Protein AF-A0A928YM14-F1 (afdb_monomer_lite)

Secondary structure (DSSP, 8-state):
---HHHHHHHHHHHHHHHHHHTTS-EEGGG--TTS---SSEEEEEEEEEEE-SSS-SSEEEEEEEE---STT----HHHHHHHHH--TTTS---GGG-HHHHHHHHHHHHHTT---GGGG--SPPPHHHHHHHHHHHHHHHHHHHHSEEEEEE----SSTT-GGGG-

Foldseek 3Di:
DDDPLVVVLVVVVVVVVQCVVVVHWDFLLPDDPVDDFFQWWKKFWWAQPAFDDRNDTDTDGPDIDTDLLAAPDNHGPRNVSDQQLADPVLLFHDCLVPVLLLVLLVVVCVVVVHDLPCSPPNDDDDPVSVVVCSVSRNVSSVRRRGIIMGIDHQRPHNYNPGPNVVD

pLDDT: mean 89.59, std 10.4, range [49.25, 98.06]

Radius of gyration: 17.09 Å; chains: 1; bounding box: 41×36×45 Å

Sequence (167 aa):
MSNRLNDIIRFYELLDILKSKVGGVRYLKDCDGRMQWAQRGVYFFMEESEKRSDSGNGLRVVRVGTHAVSAGSQTTLWKRLSQHKGVASTGGGNHRGSVFRKLVGTAILSSTNSECETWHIKKTASREIRQAEQPLEKKVSGVMGAMPFLWVAIDDPASRDSLRGFI

Structure (mmCIF, N/CA/C/O backbone):
data_AF-A0A928YM14-F1
#
_entry.id   AF-A0A928YM14-F1
#
loop_
_atom_site.group_PDB
_atom_site.id
_atom_site.type_symbol
_atom_site.label_atom_id
_atom_site.label_alt_id
_atom_site.label_comp_id
_atom_site.label_asym_id
_atom_site.label_entity_id
_atom_site.label_seq_id
_atom_site.pdbx_PDB_ins_code
_atom_site.Cartn_x
_atom_site.Cartn_y
_atom_site.Cartn_z
_atom_site.occupancy
_atom_site.B_iso_or_equiv
_atom_site.auth_seq_id
_atom_site.auth_comp_id
_atom_site.auth_asym_id
_atom_site.auth_atom_id
_atom_site.pdbx_PDB_model_num
ATOM 1 N N . MET A 1 1 ? -27.085 12.875 12.624 1.00 49.25 1 MET A N 1
ATOM 2 C CA . MET A 1 1 ? -26.150 13.121 11.504 1.00 49.25 1 MET A CA 1
ATOM 3 C C . MET A 1 1 ? -24.759 12.777 11.995 1.00 49.25 1 MET A C 1
ATOM 5 O O . MET A 1 1 ? -24.374 13.299 13.033 1.00 49.25 1 MET A O 1
ATOM 9 N N . SER A 1 2 ? -24.061 11.854 11.333 1.00 62.12 2 SER A N 1
ATOM 10 C CA . SER A 1 2 ? -22.693 11.517 11.731 1.00 62.12 2 SER A CA 1
ATOM 11 C C . SER A 1 2 ? -21.765 12.693 11.437 1.00 62.12 2 SER A C 1
ATOM 13 O O . SER A 1 2 ? -21.804 13.244 10.335 1.00 62.12 2 SER A O 1
ATOM 15 N N . ASN A 1 3 ? -20.963 13.113 12.414 1.00 88.88 3 ASN A N 1
ATOM 16 C CA . ASN A 1 3 ? -19.931 14.117 12.188 1.00 88.88 3 ASN A CA 1
ATOM 17 C C . ASN A 1 3 ? -18.711 13.405 11.588 1.00 88.88 3 ASN A C 1
ATOM 19 O O . ASN A 1 3 ? -18.023 12.673 12.295 1.00 88.88 3 ASN A O 1
ATOM 23 N N . ARG A 1 4 ? -18.438 13.643 10.297 1.00 92.75 4 ARG A N 1
ATOM 24 C CA . ARG A 1 4 ? -17.309 13.059 9.545 1.00 92.75 4 ARG A CA 1
ATOM 25 C C . ARG A 1 4 ? -15.988 13.098 10.321 1.00 92.75 4 ARG A C 1
ATOM 27 O O . ARG A 1 4 ? -15.215 12.149 10.249 1.00 92.75 4 ARG A O 1
ATOM 34 N N . LEU A 1 5 ? -15.713 14.187 11.043 1.00 93.75 5 LEU A N 1
ATOM 35 C CA . LEU A 1 5 ? -14.484 14.319 11.827 1.00 93.75 5 LEU A CA 1
ATOM 36 C C . LEU A 1 5 ? -14.430 13.292 12.966 1.00 93.75 5 LEU A C 1
ATOM 38 O O . LEU A 1 5 ? -13.405 12.639 13.143 1.00 93.75 5 LEU A O 1
ATOM 42 N N . ASN A 1 6 ? -15.540 13.103 13.682 1.00 94.88 6 ASN A N 1
ATOM 43 C CA . ASN A 1 6 ? -15.634 12.128 14.769 1.00 94.88 6 ASN A CA 1
ATOM 44 C C . ASN A 1 6 ? -15.454 10.694 14.251 1.00 94.88 6 ASN A C 1
ATOM 46 O O . ASN A 1 6 ? -14.773 9.899 14.895 1.00 94.88 6 ASN A O 1
ATOM 50 N N . ASP A 1 7 ? -15.991 10.375 13.069 1.00 94.69 7 ASP A N 1
ATOM 51 C CA . ASP A 1 7 ? -15.795 9.059 12.447 1.00 94.69 7 ASP A CA 1
ATOM 52 C C . ASP A 1 7 ? -14.329 8.810 12.075 1.00 94.69 7 ASP A C 1
ATOM 54 O O . ASP A 1 7 ? -13.814 7.712 12.280 1.00 94.69 7 ASP A O 1
ATOM 58 N N . ILE A 1 8 ? -13.626 9.832 11.572 1.00 95.31 8 ILE A N 1
ATOM 59 C CA . ILE A 1 8 ? -12.197 9.728 11.253 1.00 95.31 8 ILE A CA 1
ATOM 60 C C . ILE A 1 8 ? -11.368 9.572 12.531 1.00 95.31 8 ILE A C 1
ATOM 62 O O . ILE A 1 8 ? -10.464 8.738 12.562 1.00 95.31 8 ILE A O 1
ATOM 66 N N . ILE A 1 9 ? -11.663 10.336 13.587 1.00 96.06 9 ILE A N 1
ATOM 67 C CA . ILE A 1 9 ? -10.990 10.191 14.888 1.00 96.06 9 ILE A CA 1
ATOM 68 C C . ILE A 1 9 ? -11.159 8.756 15.395 1.00 96.06 9 ILE A C 1
ATOM 70 O O . ILE A 1 9 ? -10.162 8.071 15.627 1.00 96.06 9 ILE A O 1
ATOM 74 N N . ARG A 1 10 ? -12.401 8.259 15.428 1.00 96.56 10 ARG A N 1
ATOM 75 C CA . ARG A 1 10 ? -12.716 6.885 15.832 1.00 96.56 10 ARG A CA 1
ATOM 76 C C . ARG A 1 10 ? -12.018 5.840 14.962 1.00 96.56 10 ARG A C 1
ATOM 78 O O . ARG A 1 10 ? -11.550 4.826 15.471 1.00 96.56 10 ARG A O 1
ATOM 85 N N . PHE A 1 11 ? -11.931 6.061 13.652 1.00 96.06 11 PHE A N 1
ATOM 86 C CA . PHE A 1 11 ? -11.204 5.174 12.744 1.00 96.06 11 PHE A CA 1
ATOM 87 C C . PHE A 1 11 ? -9.729 5.033 13.144 1.00 96.06 11 PHE A C 1
ATOM 89 O O . PHE A 1 11 ? -9.219 3.916 13.202 1.00 96.06 11 PHE A O 1
ATOM 96 N N . TYR A 1 12 ? -9.048 6.133 13.470 1.00 97.38 12 TYR A N 1
ATOM 97 C CA . TYR A 1 12 ? -7.650 6.069 13.899 1.00 97.38 12 TYR A CA 1
ATOM 98 C C . TYR A 1 12 ? -7.476 5.486 15.305 1.00 97.38 12 TYR A C 1
ATOM 100 O O . TYR A 1 12 ? -6.530 4.732 15.512 1.00 97.38 12 TYR A O 1
ATOM 108 N N . GLU A 1 13 ? -8.405 5.728 16.233 1.00 96.75 13 GLU A N 1
ATOM 109 C CA . GLU A 1 13 ? -8.415 5.040 17.536 1.00 96.75 13 GLU A CA 1
ATOM 110 C C . GLU A 1 13 ? -8.501 3.514 17.361 1.00 96.75 13 GLU A C 1
ATOM 112 O O . GLU A 1 13 ? -7.771 2.754 18.001 1.00 96.75 13 GLU A O 1
ATOM 117 N N . LEU A 1 14 ? -9.343 3.044 16.433 1.00 97.38 14 LEU A N 1
ATOM 118 C CA . LEU A 1 14 ? -9.433 1.623 16.088 1.00 97.38 14 LEU A CA 1
ATOM 119 C C . LEU A 1 14 ? -8.135 1.093 15.464 1.00 97.38 14 LEU A C 1
ATOM 121 O O . LEU A 1 14 ? -7.755 -0.048 15.739 1.00 97.38 14 LEU A O 1
ATOM 125 N N . LEU A 1 15 ? -7.434 1.896 14.657 1.00 97.50 15 LEU A N 1
ATOM 126 C CA . LEU A 1 15 ? -6.123 1.522 14.123 1.00 97.50 15 LEU A CA 1
ATOM 127 C C . LEU A 1 15 ? -5.048 1.434 15.211 1.00 97.50 15 LEU A C 1
ATOM 129 O O . LEU A 1 15 ? -4.210 0.538 15.134 1.00 97.50 15 LEU A O 1
ATOM 133 N N . ASP A 1 16 ? -5.080 2.284 16.234 1.00 97.00 16 ASP A N 1
ATOM 134 C CA . ASP A 1 16 ? -4.140 2.213 17.361 1.00 97.00 16 ASP A CA 1
ATOM 135 C C . ASP A 1 16 ? -4.382 0.966 18.226 1.00 97.00 16 ASP A C 1
ATOM 137 O O . ASP A 1 16 ? -3.436 0.266 18.616 1.00 97.00 16 ASP A O 1
ATOM 141 N N . ILE A 1 17 ? -5.652 0.607 18.443 1.00 97.50 17 ILE A N 1
ATOM 142 C CA . ILE A 1 17 ? -6.028 -0.667 19.073 1.00 97.50 17 ILE A CA 1
ATOM 143 C C . ILE A 1 17 ? -5.525 -1.841 18.225 1.00 97.50 17 ILE A C 1
ATOM 145 O O . ILE A 1 17 ? -4.909 -2.769 18.755 1.00 97.50 17 ILE A O 1
ATOM 149 N N . LEU A 1 18 ? -5.759 -1.810 16.909 1.00 96.81 18 LEU A N 1
ATOM 150 C CA . LEU A 1 18 ? -5.299 -2.850 15.989 1.00 96.81 18 LEU A CA 1
ATOM 151 C C . LEU A 1 18 ? -3.774 -2.984 16.022 1.00 96.81 18 LEU A C 1
ATOM 153 O O . LEU A 1 18 ? -3.274 -4.091 16.198 1.00 96.81 18 LEU A O 1
ATOM 157 N N . LYS A 1 19 ? -3.045 -1.869 15.915 1.00 97.00 19 LYS A N 1
ATOM 158 C CA . LYS A 1 19 ? -1.581 -1.804 15.995 1.00 97.00 19 LYS A CA 1
ATOM 159 C C . LYS A 1 19 ? -1.069 -2.478 17.259 1.00 97.00 19 LYS A C 1
ATOM 161 O O . LYS A 1 19 ? -0.131 -3.265 17.185 1.00 97.00 19 LYS A O 1
ATOM 166 N N . SER A 1 20 ? -1.700 -2.210 18.398 1.00 96.69 20 SER A N 1
ATOM 167 C CA . SER A 1 20 ? -1.329 -2.822 19.677 1.00 96.69 20 SER A CA 1
ATOM 168 C C . SER A 1 20 ? -1.562 -4.336 19.664 1.00 96.69 20 SER A C 1
ATOM 170 O O . SER A 1 20 ? -0.687 -5.099 20.065 1.00 96.69 20 SER A O 1
ATOM 172 N N . LYS A 1 21 ? -2.698 -4.789 19.116 1.00 94.31 21 LYS A N 1
ATOM 173 C CA . LYS A 1 21 ? -3.047 -6.216 19.010 1.00 94.31 21 LYS A CA 1
ATOM 174 C C . LYS A 1 21 ? -2.137 -7.011 18.071 1.00 94.31 21 LYS A C 1
ATOM 176 O O . LYS A 1 21 ? -1.883 -8.179 18.340 1.00 94.31 21 LYS A O 1
ATOM 181 N N . VAL A 1 22 ? -1.659 -6.409 16.981 1.00 91.25 22 VAL A N 1
ATOM 182 C CA . VAL A 1 22 ? -0.806 -7.094 15.984 1.00 91.25 22 VAL A CA 1
ATOM 183 C C . VAL A 1 22 ? 0.700 -6.896 16.223 1.00 91.25 22 VAL A C 1
ATOM 185 O O . VAL A 1 22 ? 1.526 -7.360 15.432 1.00 91.25 22 VAL A O 1
ATOM 188 N N . GLY A 1 23 ? 1.075 -6.237 17.327 1.00 93.81 23 GLY A N 1
ATOM 189 C CA . GLY A 1 23 ? 2.473 -6.029 17.711 1.00 93.81 23 GLY A CA 1
ATOM 190 C C . GLY A 1 23 ? 3.194 -4.988 16.850 1.00 93.81 23 GLY A C 1
ATOM 191 O O . GLY A 1 23 ? 4.348 -5.185 16.471 1.00 93.81 23 GLY A O 1
ATOM 192 N N . GLY A 1 24 ? 2.505 -3.901 16.506 1.00 95.50 24 GLY A N 1
ATOM 193 C CA . GLY A 1 24 ? 3.039 -2.779 15.741 1.00 95.50 24 GLY A CA 1
ATOM 194 C C . GLY A 1 24 ? 2.723 -2.821 14.247 1.00 95.50 24 GLY A C 1
ATOM 195 O O . GLY A 1 24 ? 2.007 -3.682 13.745 1.00 95.50 24 GLY A O 1
ATOM 196 N N . VAL A 1 25 ? 3.264 -1.845 13.521 1.00 96.81 25 VAL A N 1
ATOM 197 C CA . VAL A 1 25 ? 3.174 -1.802 12.056 1.00 96.81 25 VAL A CA 1
ATOM 198 C C . VAL A 1 25 ? 4.099 -2.847 11.426 1.00 96.81 25 VAL A C 1
ATOM 200 O O . VAL A 1 25 ? 5.051 -3.328 12.047 1.00 96.81 25 VAL A O 1
ATOM 203 N N . ARG A 1 26 ? 3.829 -3.198 10.170 1.00 96.88 26 ARG A N 1
ATOM 204 C CA . ARG A 1 26 ? 4.731 -3.986 9.323 1.00 96.88 26 ARG A CA 1
ATOM 205 C C . ARG A 1 26 ? 5.219 -3.141 8.156 1.00 96.88 26 ARG A C 1
ATOM 207 O O . ARG A 1 26 ? 4.607 -2.136 7.807 1.00 96.88 26 ARG A O 1
ATOM 214 N N . TYR A 1 27 ? 6.296 -3.598 7.535 1.00 97.56 27 TYR A N 1
ATOM 215 C CA . TYR A 1 27 ? 6.869 -3.016 6.330 1.00 97.56 27 TYR A CA 1
ATOM 216 C C . TYR A 1 27 ? 6.977 -4.109 5.279 1.00 97.56 27 TYR A C 1
ATOM 218 O O . TYR A 1 27 ? 7.454 -5.208 5.570 1.00 97.56 27 TYR A O 1
ATOM 226 N N . LEU A 1 28 ? 6.539 -3.840 4.047 1.00 96.69 28 LEU A N 1
ATOM 227 C CA . LEU A 1 28 ? 6.559 -4.867 3.003 1.00 96.69 28 LEU A CA 1
ATOM 228 C C . LEU A 1 28 ? 7.978 -5.367 2.717 1.00 96.69 28 LEU A C 1
ATOM 230 O O . LEU A 1 28 ? 8.149 -6.550 2.413 1.00 96.69 28 LEU A O 1
ATOM 234 N N . LYS A 1 29 ? 8.999 -4.509 2.849 1.00 95.88 29 LYS A N 1
ATOM 235 C CA . LYS A 1 29 ? 10.406 -4.902 2.672 1.00 95.88 29 LYS A CA 1
ATOM 236 C C . LYS A 1 29 ? 10.805 -6.061 3.599 1.00 95.88 29 LYS A C 1
ATOM 238 O O . LYS A 1 29 ? 11.451 -6.992 3.124 1.00 95.88 29 LYS A O 1
ATOM 243 N N . ASP A 1 30 ? 10.262 -6.089 4.815 1.00 96.31 30 ASP A N 1
ATOM 244 C CA . ASP A 1 30 ? 10.571 -7.075 5.859 1.00 96.31 30 ASP A CA 1
ATOM 245 C C . ASP A 1 30 ? 9.620 -8.286 5.857 1.00 96.31 30 ASP A C 1
ATOM 247 O O . ASP A 1 30 ? 9.811 -9.224 6.617 1.00 96.31 30 ASP A O 1
ATOM 251 N N . CYS A 1 31 ? 8.586 -8.287 5.008 1.00 95.50 31 CYS A N 1
ATOM 252 C CA . CYS A 1 31 ? 7.569 -9.341 4.964 1.00 95.50 31 CYS A CA 1
ATOM 253 C C . CYS A 1 31 ? 7.882 -10.453 3.951 1.00 95.50 31 CYS A C 1
ATOM 255 O O . CYS A 1 31 ? 8.351 -10.178 2.845 1.00 95.50 31 CYS A O 1
ATOM 257 N N . ASP A 1 32 ? 7.503 -11.696 4.236 1.00 94.81 32 ASP A N 1
ATOM 258 C CA . ASP A 1 32 ? 7.545 -12.789 3.258 1.00 94.81 32 ASP A CA 1
ATOM 259 C C . ASP A 1 32 ? 6.357 -13.756 3.396 1.00 94.81 32 ASP A C 1
ATOM 261 O O . ASP A 1 32 ? 5.511 -13.616 4.279 1.00 94.81 32 ASP A O 1
ATOM 265 N N . GLY A 1 33 ? 6.269 -14.731 2.485 1.00 93.06 33 GLY A N 1
ATOM 266 C CA . GLY A 1 33 ? 5.153 -15.680 2.433 1.00 93.06 33 GLY A CA 1
ATOM 267 C C . GLY A 1 33 ? 5.189 -16.802 3.467 1.00 93.06 33 GLY A C 1
ATOM 268 O O . GLY A 1 33 ? 4.253 -17.594 3.495 1.00 93.06 33 GLY A O 1
ATOM 269 N N . ARG A 1 34 ? 6.246 -16.900 4.279 1.00 93.38 34 ARG A N 1
ATOM 270 C CA . ARG A 1 34 ? 6.368 -17.874 5.375 1.00 93.38 34 ARG A CA 1
ATOM 271 C C . ARG A 1 34 ? 5.791 -17.330 6.682 1.00 93.38 34 ARG A C 1
ATOM 273 O O . ARG A 1 34 ? 5.591 -18.092 7.622 1.00 93.38 34 ARG A O 1
ATOM 280 N N . MET A 1 35 ? 5.525 -16.026 6.747 1.00 93.56 35 MET A N 1
ATOM 281 C CA . MET A 1 35 ? 4.844 -15.404 7.878 1.00 93.56 35 MET A CA 1
ATOM 282 C C . MET A 1 35 ? 3.374 -15.836 7.963 1.00 93.56 35 MET A C 1
ATOM 284 O O . MET A 1 35 ? 2.751 -16.210 6.968 1.00 93.56 35 MET A O 1
ATOM 288 N N . GLN A 1 36 ? 2.808 -15.742 9.167 1.00 90.94 36 GLN A N 1
ATOM 289 C CA . GLN A 1 36 ? 1.410 -16.078 9.440 1.00 90.94 36 GLN A CA 1
ATOM 290 C C . GLN A 1 36 ? 0.480 -14.973 8.924 1.00 90.94 36 GLN A C 1
ATOM 292 O O . GLN A 1 36 ? 0.155 -14.020 9.633 1.00 90.94 36 GLN A O 1
ATOM 297 N N . TRP A 1 37 ? 0.073 -15.091 7.662 1.00 92.25 37 TRP A N 1
ATOM 298 C CA . TRP A 1 37 ? -0.896 -14.193 7.040 1.00 92.25 37 TRP A CA 1
ATOM 299 C C . TRP A 1 37 ? -2.312 -14.748 7.140 1.00 92.25 37 TRP A C 1
ATOM 301 O O . TRP A 1 37 ? -2.546 -15.929 6.884 1.00 92.25 37 TRP A O 1
ATOM 311 N N . ALA A 1 38 ? -3.271 -13.863 7.411 1.00 90.00 38 ALA A N 1
ATOM 312 C CA . ALA A 1 38 ? -4.680 -14.179 7.215 1.00 90.00 38 ALA A CA 1
ATOM 313 C C . ALA A 1 38 ? -4.946 -14.54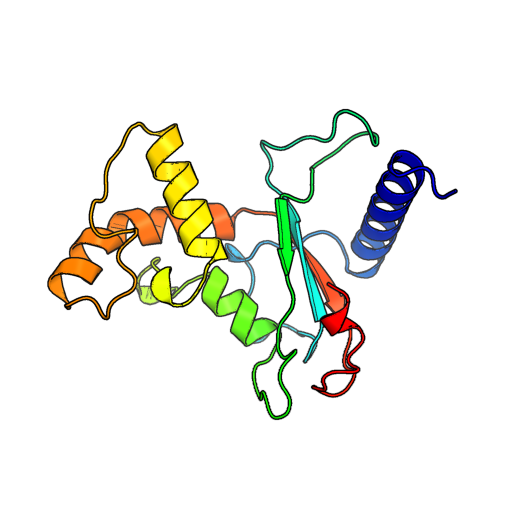7 5.747 1.00 90.00 38 ALA A C 1
ATOM 315 O O . ALA A 1 38 ? -4.291 -14.034 4.828 1.00 90.00 38 ALA A O 1
ATOM 316 N N . GLN A 1 39 ? -5.937 -15.406 5.509 1.00 88.81 39 GLN A N 1
ATOM 317 C CA . GLN A 1 39 ? -6.336 -15.735 4.142 1.00 88.81 39 GLN A CA 1
ATOM 318 C C . GLN A 1 39 ? -6.928 -14.499 3.473 1.00 88.81 39 GLN A C 1
ATOM 320 O O . GLN A 1 39 ? -6.596 -14.180 2.320 1.00 88.81 39 GLN A O 1
ATOM 325 N N . ARG A 1 40 ? -7.770 -13.763 4.207 1.00 88.88 40 ARG A N 1
ATOM 326 C CA . ARG A 1 40 ? -8.432 -12.556 3.733 1.00 88.88 40 ARG A CA 1
ATOM 327 C C . ARG A 1 40 ? -8.434 -11.413 4.743 1.00 88.88 40 ARG A C 1
ATOM 329 O O . ARG A 1 40 ? -8.134 -11.578 5.920 1.00 88.88 40 ARG A O 1
ATOM 336 N N . GLY A 1 41 ? -8.674 -10.201 4.243 1.00 90.50 41 GLY A N 1
ATOM 337 C CA . GLY A 1 41 ? -8.597 -9.016 5.081 1.00 90.50 41 GLY A CA 1
ATOM 338 C C . GLY A 1 41 ? -8.563 -7.693 4.336 1.00 90.50 41 GLY A C 1
ATOM 339 O O . GLY A 1 41 ? -8.738 -7.610 3.117 1.00 90.50 41 GLY A O 1
ATOM 340 N N . VAL A 1 42 ? -8.332 -6.653 5.123 1.00 92.56 42 VAL A N 1
ATOM 341 C CA . VAL A 1 42 ? -8.214 -5.261 4.689 1.00 92.56 42 VAL A CA 1
ATOM 342 C C . VAL A 1 42 ? -6.897 -4.733 5.221 1.00 92.56 42 VAL A C 1
ATOM 344 O O . VAL A 1 42 ? -6.530 -5.026 6.358 1.00 92.56 42 VAL A O 1
ATOM 347 N N . TYR A 1 43 ? -6.179 -3.979 4.400 1.00 95.19 43 TYR A N 1
ATOM 348 C CA . TYR A 1 43 ? -4.896 -3.393 4.757 1.00 95.19 43 TYR A CA 1
ATOM 349 C C . TYR A 1 43 ? -4.927 -1.867 4.647 1.00 95.19 43 TYR A C 1
ATOM 351 O O . TYR A 1 43 ? -5.622 -1.296 3.802 1.00 95.19 43 TYR A O 1
ATOM 359 N N . PHE A 1 44 ? -4.124 -1.226 5.491 1.00 97.38 44 PHE A N 1
ATOM 360 C CA . PHE A 1 44 ? -4.031 0.221 5.646 1.00 97.38 44 PHE A CA 1
ATOM 361 C C . PHE A 1 44 ? -2.561 0.625 5.552 1.00 97.38 44 PHE A C 1
ATOM 363 O O . PHE A 1 44 ? -1.797 0.354 6.476 1.00 97.38 44 PHE A O 1
ATOM 370 N N . PHE A 1 45 ? -2.160 1.243 4.443 1.00 98.06 45 PHE A N 1
ATOM 371 C CA . PHE A 1 45 ? -0.820 1.811 4.285 1.00 98.06 45 PHE A CA 1
ATOM 372 C C . PHE A 1 45 ? -0.802 3.266 4.733 1.00 98.06 45 PHE A C 1
ATOM 374 O O . PHE A 1 45 ? -1.715 4.036 4.424 1.00 98.06 45 PHE A O 1
ATOM 381 N N . MET A 1 46 ? 0.277 3.627 5.409 1.00 97.75 46 MET A N 1
ATOM 382 C CA . MET A 1 46 ? 0.646 4.981 5.800 1.00 97.75 46 MET A CA 1
ATOM 383 C C . MET A 1 46 ? 1.952 5.365 5.103 1.00 97.75 46 MET A C 1
ATOM 385 O O . MET A 1 46 ? 2.686 4.500 4.624 1.00 97.75 46 MET A O 1
ATOM 389 N N . GLU A 1 47 ? 2.256 6.655 5.068 1.00 92.44 47 GLU A N 1
ATOM 390 C CA . GLU A 1 47 ? 3.514 7.173 4.532 1.00 92.44 47 GLU A CA 1
ATOM 391 C C . GLU A 1 47 ? 4.123 8.160 5.528 1.00 92.44 47 GLU A C 1
ATOM 393 O O . GLU A 1 47 ? 3.401 8.942 6.142 1.00 92.44 47 GLU A O 1
ATOM 398 N N . GLU A 1 48 ? 5.441 8.103 5.730 1.00 90.19 48 GLU A N 1
ATOM 399 C CA . GLU A 1 48 ? 6.122 8.859 6.794 1.00 90.19 48 GLU A CA 1
ATOM 400 C C . GLU A 1 48 ? 6.022 10.382 6.620 1.00 90.19 48 GLU A C 1
ATOM 402 O O . GLU A 1 48 ? 5.953 11.116 7.609 1.00 90.19 48 GLU A O 1
ATOM 407 N N . SER A 1 49 ? 5.972 10.858 5.373 1.00 90.69 49 SER A N 1
ATOM 408 C CA . SER A 1 49 ? 5.795 12.276 5.045 1.00 90.69 49 SER A CA 1
ATOM 409 C C . SER A 1 49 ? 4.355 12.766 5.204 1.00 90.69 49 SER A C 1
ATOM 411 O O . SER A 1 49 ? 4.123 13.972 5.229 1.00 90.69 49 SER A O 1
ATOM 413 N N . GLU A 1 50 ? 3.384 11.863 5.342 1.00 94.38 50 GLU A N 1
ATOM 414 C CA . GLU A 1 50 ? 1.964 12.195 5.377 1.00 94.38 50 GLU A CA 1
ATOM 415 C C . GLU A 1 50 ? 1.451 12.167 6.816 1.00 94.38 50 GLU A C 1
ATOM 417 O O . GLU A 1 50 ? 1.149 11.113 7.378 1.00 94.38 50 GLU A O 1
ATOM 422 N N . LYS A 1 51 ? 1.341 13.348 7.430 1.00 96.25 51 LYS A N 1
ATOM 423 C CA . LYS A 1 51 ? 0.847 13.513 8.804 1.00 96.25 51 LYS A CA 1
ATOM 424 C C . LYS A 1 51 ? -0.616 13.944 8.824 1.00 96.25 51 LYS A C 1
ATOM 426 O O . LYS A 1 51 ? -1.099 14.636 7.930 1.00 96.25 51 LYS A O 1
ATOM 431 N N . ARG A 1 52 ? -1.332 13.529 9.866 1.00 94.81 52 ARG A N 1
ATOM 432 C CA . ARG A 1 52 ? -2.695 13.999 10.145 1.00 94.81 52 ARG A CA 1
ATOM 433 C C . ARG A 1 52 ? -2.643 15.448 10.643 1.00 94.81 52 ARG A C 1
ATOM 435 O O . ARG A 1 52 ? -1.761 15.783 11.428 1.00 94.81 52 ARG A O 1
ATOM 442 N N . SER A 1 53 ? -3.573 16.281 10.175 1.00 91.38 53 SER A N 1
ATOM 443 C CA . SER A 1 53 ? -3.728 17.679 10.609 1.00 91.38 53 SER A CA 1
ATOM 444 C C . SER A 1 53 ? -4.969 17.877 11.481 1.00 91.38 53 SER A C 1
ATOM 446 O O . SER A 1 53 ? -4.888 18.502 12.530 1.00 91.38 53 SER A O 1
ATOM 448 N N . ASP A 1 54 ? -6.103 17.294 11.077 1.00 88.44 54 ASP A N 1
ATOM 449 C CA . ASP A 1 54 ? -7.406 17.651 11.661 1.00 88.44 54 ASP A CA 1
ATOM 450 C C . ASP A 1 54 ? -7.907 16.607 12.671 1.00 88.44 54 ASP A C 1
ATOM 452 O O . ASP A 1 54 ? -8.634 16.922 13.606 1.00 88.44 54 ASP A O 1
ATOM 456 N N . SER A 1 55 ? -7.527 15.339 12.488 1.00 92.00 55 SER A N 1
ATOM 457 C CA . SER A 1 55 ? -8.039 14.199 13.265 1.00 92.00 55 SER A CA 1
ATOM 458 C C . SER A 1 55 ? -7.112 13.753 14.406 1.00 92.00 55 SER A C 1
ATOM 460 O O . SER A 1 55 ? -7.201 12.610 14.853 1.00 92.00 55 SER A O 1
ATOM 462 N N . GLY A 1 56 ? -6.164 14.600 14.816 1.00 91.69 56 GLY A N 1
ATOM 463 C CA . GLY A 1 56 ? -5.131 14.289 15.812 1.00 91.69 56 GLY A CA 1
ATOM 464 C C . GLY A 1 56 ? -3.744 14.032 15.211 1.00 91.69 56 GLY A C 1
ATOM 465 O O . GLY A 1 56 ? -3.468 14.422 14.082 1.00 91.69 56 GLY A O 1
ATOM 466 N N . ASN A 1 57 ? -2.866 13.367 15.971 1.00 92.75 57 ASN A N 1
ATOM 467 C CA . ASN A 1 57 ? -1.430 13.242 15.672 1.00 92.75 57 ASN A CA 1
ATOM 468 C C . ASN A 1 57 ? -1.041 11.927 14.970 1.00 92.75 57 ASN A C 1
ATOM 470 O O . ASN A 1 57 ? -1.712 10.911 15.108 1.00 92.75 57 ASN A O 1
ATOM 474 N N . GLY A 1 58 ? 0.097 11.897 14.276 1.00 94.38 58 GLY A N 1
ATOM 475 C CA . GLY A 1 58 ? 0.654 10.675 13.675 1.00 94.38 58 GLY A CA 1
ATOM 476 C C . GLY A 1 58 ? 0.422 10.561 12.167 1.00 94.38 58 GLY A C 1
ATOM 477 O O . GLY A 1 58 ? -0.011 11.519 11.525 1.00 94.38 58 GLY A O 1
ATOM 478 N N . LEU A 1 59 ? 0.760 9.400 11.597 1.00 96.31 59 LEU A N 1
ATOM 479 C CA . LEU A 1 59 ? 0.731 9.189 10.148 1.00 96.31 59 LEU A CA 1
ATOM 480 C C . LEU A 1 59 ? -0.697 9.052 9.614 1.00 96.31 59 LEU A C 1
ATOM 482 O O . LEU A 1 59 ? -1.569 8.454 10.248 1.00 96.31 59 LEU A O 1
ATOM 486 N N . ARG A 1 60 ? -0.926 9.589 8.418 1.00 96.56 60 ARG A N 1
ATOM 487 C CA . ARG A 1 60 ? -2.182 9.471 7.685 1.00 96.56 60 ARG A CA 1
ATOM 488 C C . ARG A 1 60 ? -2.191 8.170 6.888 1.00 96.56 60 ARG A C 1
ATOM 490 O O . ARG A 1 60 ? -1.209 7.815 6.240 1.00 96.56 60 ARG A O 1
ATOM 497 N N . VAL A 1 61 ? -3.326 7.478 6.886 1.00 97.06 61 VAL A N 1
ATOM 498 C CA . VAL A 1 61 ? -3.574 6.389 5.938 1.00 97.06 61 VAL A CA 1
ATOM 499 C C . VAL A 1 61 ? -3.669 6.981 4.532 1.00 97.06 61 VAL A C 1
ATOM 501 O O . VAL A 1 61 ? -4.534 7.809 4.255 1.00 97.06 61 VAL A O 1
ATOM 504 N N . VAL A 1 62 ? -2.780 6.545 3.643 1.00 96.00 62 VAL A N 1
ATOM 505 C CA . VAL A 1 62 ? -2.718 6.973 2.235 1.00 96.00 62 VAL A CA 1
ATOM 506 C C . VAL A 1 62 ? -3.364 5.960 1.296 1.00 96.00 62 VAL A C 1
ATOM 508 O O . VAL A 1 62 ? -3.746 6.289 0.174 1.00 96.00 62 VAL A O 1
ATOM 511 N N . ARG A 1 63 ? -3.520 4.709 1.746 1.00 95.75 63 ARG A N 1
ATOM 512 C CA . ARG A 1 63 ? -4.184 3.665 0.969 1.00 95.75 63 ARG A CA 1
ATOM 513 C C . ARG A 1 63 ? -4.887 2.667 1.873 1.00 95.75 63 ARG A C 1
ATOM 515 O O . ARG A 1 63 ? -4.250 1.973 2.658 1.00 95.75 63 ARG A O 1
ATOM 522 N N . VAL A 1 64 ? -6.189 2.523 1.654 1.00 95.00 64 VAL A N 1
ATOM 523 C CA . VAL A 1 64 ? -6.968 1.366 2.100 1.00 95.00 64 VAL A CA 1
ATOM 524 C C . VAL A 1 64 ? -7.105 0.408 0.926 1.00 95.00 64 VAL A C 1
ATOM 526 O O . VAL A 1 64 ? -7.304 0.832 -0.218 1.00 95.00 64 VAL A O 1
ATOM 529 N N . GLY A 1 65 ? -6.956 -0.886 1.171 1.00 90.69 65 GLY A N 1
ATOM 530 C CA . GLY A 1 65 ? -7.226 -1.879 0.148 1.00 90.69 65 GLY A CA 1
ATOM 531 C C . GLY A 1 65 ? -7.676 -3.210 0.713 1.00 90.69 65 GLY A C 1
ATOM 532 O O . GLY A 1 65 ? -7.442 -3.542 1.870 1.00 90.69 65 GLY A O 1
ATOM 533 N N . THR A 1 66 ? -8.317 -3.977 -0.155 1.00 85.44 66 THR A N 1
ATOM 534 C CA . THR A 1 66 ? -8.779 -5.331 0.121 1.00 85.44 66 THR A CA 1
ATOM 535 C C . THR A 1 66 ? -8.441 -6.247 -1.059 1.00 85.44 66 THR A C 1
ATOM 537 O O . THR A 1 66 ? -7.909 -5.807 -2.090 1.00 85.44 66 THR A O 1
ATOM 540 N N . HIS A 1 67 ? -8.721 -7.535 -0.914 1.00 75.00 67 HIS A N 1
ATOM 541 C CA . HIS A 1 67 ? -8.597 -8.542 -1.959 1.00 75.00 67 HIS A CA 1
ATOM 542 C C . HIS A 1 67 ? -9.743 -9.554 -1.870 1.00 75.00 67 HIS A C 1
ATOM 544 O O . HIS A 1 67 ? -10.409 -9.680 -0.847 1.00 75.00 67 HIS A O 1
ATOM 550 N N . ALA A 1 68 ? -9.953 -10.284 -2.970 1.00 61.09 68 ALA A N 1
ATOM 551 C CA . ALA A 1 68 ? -10.961 -11.341 -3.091 1.00 61.09 68 ALA A CA 1
ATOM 552 C C . ALA A 1 68 ? -12.425 -10.902 -2.849 1.00 61.09 68 ALA A C 1
ATOM 554 O O . ALA A 1 68 ? -13.185 -11.619 -2.206 1.00 61.09 68 ALA A O 1
ATOM 555 N N . VAL A 1 69 ? -12.838 -9.755 -3.403 1.00 59.84 69 VAL A N 1
ATOM 556 C CA . VAL A 1 69 ? -14.250 -9.306 -3.372 1.00 59.84 69 VAL A CA 1
ATOM 557 C C . VAL A 1 69 ? -15.115 -10.062 -4.401 1.00 59.84 69 VAL A C 1
ATOM 559 O O . VAL A 1 69 ? -16.314 -10.235 -4.218 1.00 59.84 69 VAL A O 1
ATOM 562 N N . SER A 1 70 ? -14.512 -10.583 -5.475 1.00 60.25 70 SER A N 1
ATOM 563 C CA . SER A 1 70 ? -15.229 -11.370 -6.488 1.00 60.25 70 SER A CA 1
ATOM 564 C C . SER A 1 70 ? -15.385 -12.835 -6.071 1.00 60.25 70 SER A C 1
ATOM 566 O O . SER A 1 70 ? -14.407 -13.475 -5.665 1.00 60.25 70 SER A O 1
ATOM 568 N N . ALA A 1 71 ? -16.593 -13.384 -6.243 1.00 58.56 71 ALA A N 1
ATOM 569 C CA . ALA A 1 71 ? -16.888 -14.795 -5.994 1.00 58.56 71 ALA A CA 1
ATOM 570 C C . ALA A 1 71 ? -15.911 -15.719 -6.747 1.00 58.56 71 ALA A C 1
ATOM 572 O O . ALA A 1 71 ? -15.579 -15.479 -7.908 1.00 58.56 71 ALA A O 1
ATOM 573 N N . GLY A 1 72 ? -15.421 -16.759 -6.067 1.00 61.19 72 GLY A N 1
ATOM 574 C CA . GLY A 1 72 ? -14.475 -17.732 -6.629 1.00 61.19 72 GLY A CA 1
ATOM 575 C C . GLY A 1 72 ? -12.999 -17.304 -6.646 1.00 61.19 72 GLY A C 1
ATOM 576 O O . GLY A 1 72 ? -12.143 -18.106 -7.022 1.00 61.19 72 GLY A O 1
ATOM 577 N N . SER A 1 73 ? -12.653 -16.085 -6.212 1.00 67.81 73 SER A N 1
ATOM 578 C CA . SER A 1 73 ? -11.249 -15.657 -6.119 1.00 67.81 73 SER A CA 1
ATOM 579 C C . SER A 1 73 ? -10.459 -16.487 -5.098 1.00 67.81 73 SER A C 1
ATOM 581 O O . SER A 1 73 ? -10.699 -16.403 -3.895 1.00 67.81 73 SER A O 1
ATOM 583 N N . GLN A 1 74 ? -9.421 -17.178 -5.575 1.00 72.50 74 GLN A N 1
ATOM 584 C CA . GLN A 1 74 ? -8.442 -17.914 -4.755 1.00 72.50 74 GLN A CA 1
ATOM 585 C C . GLN A 1 74 ? -7.241 -17.051 -4.320 1.00 72.50 74 GLN A C 1
ATOM 587 O O . GLN A 1 74 ? -6.210 -17.561 -3.884 1.00 72.50 74 GLN A O 1
ATOM 592 N N . THR A 1 75 ? -7.303 -15.729 -4.515 1.00 81.69 75 THR A N 1
ATOM 593 C CA . THR A 1 75 ? -6.212 -14.836 -4.098 1.00 81.69 75 THR A CA 1
ATOM 594 C C . THR A 1 75 ? -6.221 -14.634 -2.583 1.00 81.69 75 THR A C 1
ATOM 596 O O . THR A 1 75 ? -7.269 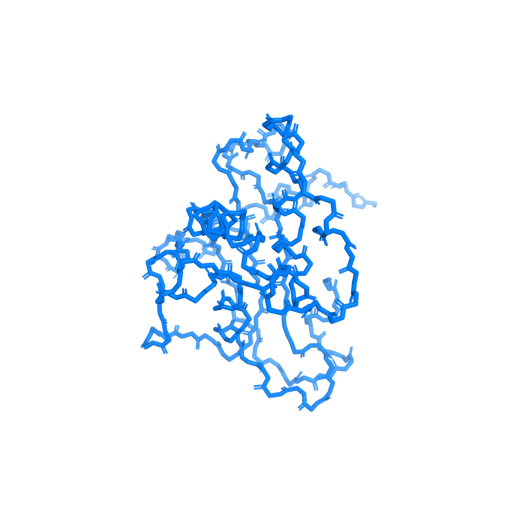-14.375 -1.998 1.00 81.69 75 THR A O 1
ATOM 599 N N . THR A 1 76 ? -5.049 -14.752 -1.954 1.00 89.50 76 THR A N 1
ATOM 600 C CA . THR A 1 76 ? -4.856 -14.531 -0.513 1.00 89.50 76 THR A CA 1
ATOM 601 C C . THR A 1 76 ? -4.346 -13.120 -0.228 1.00 89.50 76 THR A C 1
ATOM 603 O O . THR A 1 76 ? -3.870 -12.429 -1.139 1.00 89.50 76 THR A O 1
ATOM 606 N N . LEU A 1 77 ? -4.385 -12.705 1.044 1.00 91.44 77 LEU A N 1
ATOM 607 C CA . LEU A 1 77 ? -3.891 -11.393 1.478 1.00 91.44 77 LEU A CA 1
ATOM 608 C C . LEU A 1 77 ? -2.431 -11.226 1.095 1.00 91.44 77 LEU A C 1
ATOM 610 O O . LEU A 1 77 ? -2.056 -10.250 0.444 1.00 91.44 77 LEU A O 1
ATOM 614 N N . TRP A 1 78 ? -1.621 -12.234 1.415 1.00 94.19 78 TRP A N 1
ATOM 615 C CA . TRP A 1 78 ? -0.214 -12.225 1.059 1.00 94.19 78 TRP A CA 1
ATOM 616 C C . TRP A 1 78 ? 0.005 -12.158 -0.453 1.00 94.19 78 TRP A C 1
ATOM 618 O O . TRP A 1 78 ? 0.853 -11.398 -0.908 1.00 94.19 78 TRP A O 1
ATOM 628 N N . LYS A 1 79 ? -0.775 -12.887 -1.265 1.00 91.62 79 LYS A N 1
ATOM 629 C CA . LYS A 1 79 ? -0.646 -12.818 -2.730 1.00 91.62 79 LYS A CA 1
ATOM 630 C C . LYS A 1 79 ? -0.907 -11.404 -3.260 1.00 91.62 79 LYS A C 1
ATOM 632 O O . LYS A 1 79 ? -0.288 -11.003 -4.240 1.00 91.62 79 LYS A O 1
ATOM 637 N N . ARG A 1 80 ? -1.788 -10.633 -2.615 1.00 92.00 80 ARG A N 1
ATOM 638 C CA . ARG A 1 80 ? -2.012 -9.221 -2.950 1.00 92.00 80 ARG A CA 1
ATOM 639 C C . ARG A 1 80 ? -0.888 -8.316 -2.443 1.00 92.00 80 ARG A C 1
ATOM 641 O O . ARG A 1 80 ? -0.411 -7.474 -3.197 1.00 92.00 80 ARG A O 1
ATOM 648 N N . LEU A 1 81 ? -0.454 -8.486 -1.197 1.00 94.62 81 LEU A N 1
ATOM 649 C CA . LEU A 1 81 ? 0.638 -7.703 -0.609 1.00 94.62 81 LEU A CA 1
ATOM 650 C C . LEU A 1 81 ? 1.968 -7.937 -1.339 1.00 94.62 81 LEU A C 1
ATOM 652 O O . LEU A 1 81 ? 2.711 -6.989 -1.570 1.00 94.62 81 LEU A O 1
A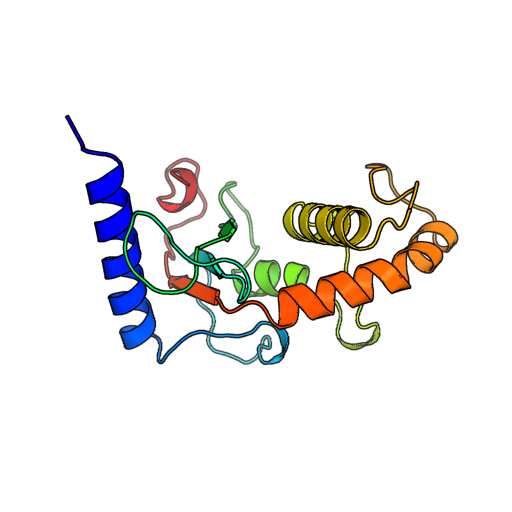TOM 656 N N . SER A 1 82 ? 2.246 -9.160 -1.789 1.00 93.62 82 SER A N 1
ATOM 657 C CA . SER A 1 82 ? 3.455 -9.483 -2.552 1.00 93.62 82 SER A CA 1
ATOM 658 C C . SER A 1 82 ? 3.469 -8.834 -3.939 1.00 93.62 82 SER A C 1
ATOM 660 O O . SER A 1 82 ? 4.521 -8.388 -4.389 1.00 93.62 82 SER A O 1
ATOM 662 N N . GLN A 1 83 ? 2.307 -8.672 -4.587 1.00 92.50 83 GLN A N 1
ATOM 663 C CA . GLN A 1 83 ? 2.195 -7.872 -5.816 1.00 92.50 83 GLN A CA 1
ATOM 664 C C . GLN A 1 83 ? 2.585 -6.410 -5.578 1.00 92.50 83 GLN A C 1
ATOM 666 O O . GLN A 1 83 ? 3.209 -5.798 -6.443 1.00 92.50 83 GLN A O 1
ATOM 671 N N . HIS A 1 84 ? 2.229 -5.853 -4.417 1.00 94.00 84 HIS A N 1
ATOM 672 C CA . HIS A 1 84 ? 2.623 -4.499 -4.023 1.00 94.00 84 HIS A CA 1
ATOM 673 C C . HIS A 1 84 ? 4.093 -4.416 -3.639 1.00 94.00 84 HIS A C 1
ATOM 675 O O . HIS A 1 84 ? 4.743 -3.455 -4.028 1.00 94.00 84 HIS A O 1
ATOM 681 N N . LYS A 1 85 ? 4.629 -5.426 -2.944 1.00 94.94 85 LYS A N 1
ATOM 682 C CA . LYS A 1 85 ? 6.052 -5.521 -2.585 1.00 94.94 85 LYS A CA 1
ATOM 683 C C . LYS A 1 85 ? 6.943 -5.547 -3.827 1.00 94.94 85 LYS A C 1
ATOM 685 O O . LYS A 1 85 ? 8.001 -4.928 -3.837 1.00 94.94 85 LYS A O 1
ATOM 690 N N . GLY A 1 86 ? 6.499 -6.238 -4.873 1.00 93.81 86 GLY A N 1
ATOM 691 C CA . GLY A 1 86 ? 7.306 -6.496 -6.058 1.00 93.81 86 GLY A CA 1
ATOM 692 C C . GLY A 1 86 ? 8.128 -7.781 -5.937 1.00 93.81 86 GLY A C 1
ATOM 693 O O . GLY A 1 86 ? 7.992 -8.564 -4.995 1.00 93.81 86 GLY A O 1
ATOM 694 N N . VAL A 1 87 ? 8.963 -8.028 -6.941 1.00 91.75 87 VAL A N 1
ATOM 695 C CA . VAL A 1 87 ? 9.732 -9.263 -7.102 1.00 91.75 87 VAL A CA 1
ATOM 696 C C . VAL A 1 87 ? 11.145 -9.056 -6.572 1.00 91.75 87 VAL A C 1
ATOM 698 O O . VAL A 1 87 ? 11.934 -8.339 -7.186 1.00 91.75 87 VAL A O 1
ATOM 701 N N . ALA A 1 88 ? 11.481 -9.741 -5.476 1.00 84.19 88 ALA A N 1
ATOM 702 C CA . ALA A 1 88 ? 12.757 -9.581 -4.773 1.00 84.19 88 ALA A CA 1
ATOM 703 C C . ALA A 1 88 ? 13.990 -9.720 -5.686 1.00 84.19 88 ALA A C 1
ATOM 705 O O . ALA A 1 88 ? 14.892 -8.896 -5.608 1.00 84.19 88 ALA A O 1
ATOM 706 N N . SER A 1 89 ? 14.001 -10.694 -6.606 1.00 86.50 89 SER A N 1
ATOM 707 C CA . SER A 1 89 ? 15.143 -10.933 -7.504 1.00 86.50 89 SER A CA 1
ATOM 708 C C . SER A 1 89 ? 15.421 -9.793 -8.486 1.00 86.50 89 SER A C 1
ATOM 710 O O . SER A 1 89 ? 16.552 -9.627 -8.929 1.00 86.50 89 SER A O 1
ATOM 712 N N . THR A 1 90 ? 14.406 -9.001 -8.838 1.00 88.12 90 THR A N 1
ATOM 713 C CA . THR A 1 90 ? 14.561 -7.872 -9.771 1.00 88.12 90 THR A CA 1
ATOM 714 C C . THR A 1 90 ? 14.521 -6.519 -9.069 1.00 88.12 90 THR A C 1
ATOM 716 O O . THR A 1 90 ? 14.867 -5.508 -9.679 1.00 88.12 90 THR A O 1
ATOM 719 N N . GLY A 1 91 ? 14.026 -6.474 -7.829 1.00 86.38 91 GLY A N 1
ATOM 720 C CA . GLY A 1 91 ? 13.649 -5.256 -7.112 1.00 86.38 91 GLY A CA 1
ATOM 721 C C . GLY A 1 91 ? 12.452 -4.507 -7.717 1.00 86.38 91 GLY A C 1
ATOM 722 O O . GLY A 1 91 ? 11.943 -3.585 -7.092 1.00 86.38 91 GLY A O 1
ATOM 723 N N . GLY A 1 92 ? 11.983 -4.872 -8.914 1.00 89.12 92 GLY A N 1
ATOM 724 C CA . GLY A 1 92 ? 10.870 -4.224 -9.608 1.00 89.12 92 GLY A CA 1
ATOM 725 C C . GLY A 1 92 ? 9.512 -4.836 -9.266 1.00 89.12 92 GLY A C 1
ATOM 726 O O . GLY A 1 92 ? 9.382 -5.656 -8.360 1.00 89.12 92 GLY A O 1
ATOM 727 N N . GLY A 1 93 ? 8.480 -4.463 -10.012 1.00 92.88 93 GLY A N 1
ATOM 728 C CA . GLY A 1 93 ? 7.136 -5.002 -9.854 1.00 92.88 93 GLY A CA 1
ATOM 729 C C . GLY A 1 93 ? 6.339 -4.910 -11.146 1.00 92.88 93 GLY A C 1
ATOM 730 O O . GLY A 1 93 ? 6.900 -4.978 -12.238 1.00 92.88 93 GLY A O 1
ATOM 731 N N . ASN A 1 94 ? 5.018 -4.822 -11.013 1.00 92.38 94 ASN A N 1
ATOM 732 C CA . ASN A 1 94 ? 4.108 -4.763 -12.151 1.00 92.38 94 ASN A CA 1
ATOM 733 C C . ASN A 1 94 ? 2.980 -3.759 -11.882 1.00 92.38 94 ASN A C 1
ATOM 735 O O . ASN A 1 94 ? 1.907 -4.123 -11.390 1.00 92.38 94 ASN A O 1
ATOM 739 N N . HIS A 1 95 ? 3.210 -2.491 -12.215 1.00 94.44 95 HIS A N 1
ATOM 740 C CA . HIS A 1 95 ? 2.231 -1.415 -12.079 1.00 94.44 95 HIS A CA 1
ATOM 741 C C . HIS A 1 95 ? 0.985 -1.636 -12.939 1.00 94.44 95 HIS A C 1
ATOM 743 O O . HIS A 1 95 ? -0.108 -1.235 -12.544 1.00 94.44 95 HIS A O 1
ATOM 749 N N . ARG A 1 96 ? 1.095 -2.339 -14.074 1.00 91.62 96 ARG A N 1
ATOM 750 C CA . ARG A 1 96 ? -0.072 -2.667 -14.912 1.00 91.62 96 ARG A CA 1
ATOM 751 C C . ARG A 1 96 ? -1.044 -3.607 -14.198 1.00 91.62 96 ARG A C 1
ATOM 753 O O . ARG A 1 96 ? -2.246 -3.520 -14.422 1.00 91.62 96 ARG A O 1
ATOM 760 N N . GLY A 1 97 ? -0.539 -4.459 -13.302 1.00 88.94 97 GLY A N 1
ATOM 761 C CA . GLY A 1 97 ? -1.341 -5.339 -12.443 1.00 88.94 97 GLY A CA 1
ATOM 762 C C . GLY A 1 97 ? -1.740 -4.732 -11.090 1.00 88.94 97 GLY A C 1
ATOM 763 O O . GLY A 1 97 ? -2.495 -5.353 -10.338 1.00 88.94 97 GLY A O 1
ATOM 764 N N . SER A 1 98 ? -1.249 -3.535 -10.751 1.00 91.12 98 SER A N 1
ATOM 765 C CA . SER A 1 98 ? -1.510 -2.888 -9.463 1.00 91.12 98 SER A CA 1
ATOM 766 C C . SER A 1 98 ? -1.704 -1.382 -9.614 1.00 91.12 98 SER A C 1
ATOM 768 O O . SER A 1 98 ? -0.750 -0.618 -9.746 1.00 91.12 98 SER A O 1
ATOM 770 N N . VAL A 1 99 ? -2.961 -0.940 -9.487 1.00 91.50 99 VAL A N 1
ATOM 771 C CA . VAL A 1 99 ? -3.316 0.491 -9.455 1.00 91.50 99 VAL A CA 1
ATOM 772 C C . VAL A 1 99 ? -2.529 1.235 -8.378 1.00 91.50 99 VAL A C 1
ATOM 774 O O . VAL A 1 99 ? -2.110 2.362 -8.606 1.00 91.50 99 VAL A O 1
ATOM 777 N N . PHE A 1 100 ? -2.270 0.599 -7.231 1.00 94.88 100 PHE A N 1
ATOM 778 C CA . PHE A 1 100 ? -1.505 1.239 -6.165 1.00 94.88 100 PHE A CA 1
ATOM 779 C C . PHE A 1 100 ? -0.060 1.523 -6.605 1.00 94.88 100 PHE A C 1
ATOM 781 O O . PHE A 1 100 ? 0.387 2.659 -6.497 1.00 94.88 100 PHE A O 1
ATOM 788 N N . ARG A 1 101 ? 0.624 0.545 -7.218 1.00 96.25 101 ARG A N 1
ATOM 789 C CA . ARG A 1 101 ? 1.961 0.753 -7.808 1.00 96.25 101 ARG A CA 1
ATOM 790 C C . ARG A 1 101 ? 1.952 1.837 -8.882 1.00 96.25 101 ARG A C 1
ATOM 792 O O . ARG A 1 101 ? 2.848 2.675 -8.908 1.00 96.25 101 ARG A O 1
ATOM 799 N N . LYS A 1 102 ? 0.929 1.848 -9.744 1.00 95.69 102 LYS A N 1
ATOM 800 C CA . LYS A 1 102 ? 0.779 2.872 -10.786 1.00 95.69 102 LYS A CA 1
ATOM 801 C C . LYS A 1 102 ? 0.701 4.278 -10.186 1.00 95.69 102 LYS A C 1
ATOM 803 O O . LYS A 1 102 ? 1.400 5.170 -10.665 1.00 95.69 102 LYS A O 1
ATOM 808 N N . LEU A 1 103 ? -0.112 4.464 -9.144 1.00 96.19 103 LEU A N 1
ATOM 809 C CA . LEU A 1 103 ? -0.270 5.748 -8.457 1.00 96.19 103 LEU A CA 1
ATOM 810 C C . LEU A 1 103 ? 1.015 6.179 -7.745 1.00 96.19 103 LEU A C 1
ATOM 812 O O . LEU A 1 103 ? 1.433 7.315 -7.928 1.00 96.19 103 LEU A O 1
ATOM 816 N N . VAL A 1 104 ? 1.687 5.272 -7.028 1.00 96.56 104 VAL A N 1
ATOM 817 C CA . VAL A 1 104 ? 2.983 5.569 -6.390 1.00 96.56 104 VAL A CA 1
ATOM 818 C C . VAL A 1 104 ? 4.021 5.987 -7.435 1.00 96.56 104 VAL A C 1
ATOM 820 O O . VAL A 1 104 ? 4.691 6.996 -7.261 1.00 96.56 104 VAL A O 1
ATOM 823 N N . GLY A 1 105 ? 4.117 5.275 -8.562 1.00 97.19 105 GLY A N 1
ATOM 824 C CA . GLY A 1 105 ? 5.028 5.664 -9.643 1.00 97.19 105 GLY A CA 1
ATOM 825 C C . GLY A 1 105 ? 4.682 7.018 -10.260 1.00 97.19 105 GLY A C 1
ATOM 826 O O . GLY A 1 105 ? 5.580 7.802 -10.536 1.00 97.19 105 GLY A O 1
ATOM 827 N N . THR A 1 106 ? 3.390 7.325 -10.398 1.00 96.75 106 THR A N 1
ATOM 828 C CA . THR A 1 106 ? 2.930 8.642 -10.874 1.00 96.75 106 THR A CA 1
ATOM 829 C C . THR A 1 106 ? 3.368 9.745 -9.911 1.00 96.75 106 THR A C 1
ATOM 831 O O . THR A 1 106 ? 3.936 10.739 -10.345 1.00 96.75 106 THR A O 1
ATOM 834 N N . ALA A 1 107 ? 3.179 9.543 -8.603 1.00 95.75 107 ALA A N 1
ATOM 835 C CA . ALA A 1 107 ? 3.590 10.502 -7.582 1.00 95.75 107 ALA A CA 1
ATOM 836 C C . ALA A 1 107 ? 5.111 10.731 -7.576 1.00 95.75 107 ALA A C 1
ATOM 838 O O . ALA A 1 107 ? 5.551 11.871 -7.461 1.00 95.75 107 ALA A O 1
ATOM 839 N N . ILE A 1 108 ? 5.912 9.673 -7.763 1.00 96.50 108 ILE A N 1
ATOM 840 C CA . ILE A 1 108 ? 7.376 9.774 -7.882 1.00 96.50 108 ILE A CA 1
ATOM 841 C C . ILE A 1 108 ? 7.776 10.592 -9.115 1.00 96.50 108 ILE A C 1
ATOM 843 O O . ILE A 1 108 ? 8.648 11.453 -9.019 1.00 96.50 108 ILE A O 1
ATOM 847 N N . LEU A 1 109 ? 7.166 10.331 -10.275 1.00 96.94 109 LEU A N 1
ATOM 848 C CA . LEU A 1 109 ? 7.448 11.086 -11.501 1.00 96.94 109 LEU A CA 1
ATOM 849 C C . LEU A 1 109 ? 7.139 12.574 -11.306 1.00 96.94 109 LEU A C 1
ATOM 851 O O . LEU A 1 109 ? 7.992 13.416 -11.577 1.00 96.94 109 LEU A O 1
ATOM 855 N N . SER A 1 110 ? 5.971 12.884 -10.736 1.00 95.38 110 SER A N 1
ATOM 856 C CA . SER A 1 110 ? 5.566 14.259 -10.442 1.00 95.38 110 SER A CA 1
ATOM 857 C C . SER A 1 110 ? 6.490 14.952 -9.437 1.00 95.38 110 SER A C 1
ATOM 859 O O . SER A 1 110 ? 6.857 16.101 -9.654 1.00 95.38 110 SER A O 1
ATOM 861 N N . SER A 1 111 ? 6.904 14.279 -8.358 1.00 92.94 111 SER A N 1
ATOM 862 C CA . SER A 1 111 ? 7.752 14.894 -7.324 1.00 92.94 111 SER A CA 1
ATOM 863 C C . SER A 1 111 ? 9.202 15.100 -7.758 1.00 92.94 111 SER A C 1
ATOM 865 O O . SER A 1 111 ? 9.886 15.971 -7.227 1.00 92.94 111 SER A O 1
ATOM 867 N N . THR A 1 112 ? 9.675 14.314 -8.726 1.00 93.00 112 THR A N 1
ATOM 868 C CA . THR A 1 112 ? 11.047 14.390 -9.252 1.00 93.00 112 THR A CA 1
ATOM 869 C C . THR A 1 112 ? 11.141 15.116 -10.590 1.00 93.00 112 THR A C 1
ATOM 871 O O . THR A 1 112 ? 12.220 15.138 -11.181 1.00 93.00 112 THR A O 1
ATOM 874 N N . ASN A 1 113 ? 10.028 15.676 -11.082 1.00 90.62 113 ASN A N 1
ATOM 875 C CA . ASN A 1 113 ? 9.908 16.278 -12.412 1.00 90.62 113 ASN A CA 1
ATOM 876 C C . ASN A 1 113 ? 10.536 15.399 -13.514 1.00 90.62 113 ASN A C 1
ATOM 878 O O . ASN A 1 113 ? 11.271 15.872 -14.378 1.00 90.62 113 ASN A O 1
ATOM 882 N N . SER A 1 114 ? 10.318 14.087 -13.404 1.00 91.88 114 SER A N 1
ATOM 883 C CA . SER A 1 114 ? 10.843 13.067 -14.311 1.00 91.88 114 SER A CA 1
ATOM 884 C C . SER A 1 114 ? 9.717 12.508 -15.169 1.00 91.88 114 SER A C 1
ATOM 886 O O . SER A 1 114 ? 8.559 12.500 -14.752 1.00 91.88 114 SER A O 1
ATOM 888 N N . GLU A 1 115 ? 10.056 11.959 -16.332 1.00 90.88 115 GLU A N 1
ATOM 889 C CA . GLU A 1 115 ? 9.072 11.411 -17.264 1.00 90.88 115 GLU A CA 1
ATOM 890 C C . GLU A 1 115 ? 9.274 9.917 -17.525 1.00 90.88 115 GLU A C 1
ATOM 892 O O . GLU A 1 115 ? 10.382 9.380 -17.506 1.00 90.88 115 GLU A O 1
ATOM 897 N N . CYS A 1 116 ? 8.158 9.231 -17.758 1.00 92.38 116 CYS A N 1
ATOM 898 C CA . CYS A 1 116 ? 8.108 7.866 -18.262 1.00 92.38 116 CYS A CA 1
ATOM 899 C C . CYS A 1 116 ? 6.821 7.725 -19.079 1.00 92.38 116 CYS A C 1
ATOM 901 O O . CYS A 1 116 ? 5.764 7.377 -18.548 1.00 92.38 116 CYS A O 1
ATOM 903 N N . GLU A 1 117 ? 6.902 8.035 -20.373 1.00 90.31 117 GLU A N 1
ATOM 904 C CA . GLU A 1 117 ? 5.744 8.111 -21.278 1.00 90.31 117 GLU A CA 1
ATOM 905 C C . GLU A 1 117 ? 4.885 6.837 -21.258 1.00 90.31 117 GLU A C 1
ATOM 907 O O . GLU A 1 117 ? 3.653 6.875 -21.314 1.00 90.31 117 GLU A O 1
ATOM 912 N N . THR A 1 118 ? 5.527 5.677 -21.115 1.00 93.94 118 THR A N 1
ATOM 913 C CA . THR A 1 118 ? 4.857 4.377 -21.175 1.00 93.94 118 THR A CA 1
ATOM 914 C C . THR A 1 118 ? 4.155 3.977 -19.875 1.00 93.94 118 THR A C 1
ATOM 916 O O . THR A 1 118 ? 3.303 3.079 -19.907 1.00 93.94 118 THR A O 1
ATOM 919 N N . TRP A 1 119 ? 4.422 4.665 -18.755 1.00 95.31 119 TRP A N 1
ATOM 920 C CA . TRP A 1 119 ? 3.914 4.316 -17.417 1.00 95.31 119 TRP A CA 1
ATOM 921 C C . TRP A 1 119 ? 2.383 4.303 -17.333 1.00 95.31 119 TRP A C 1
ATOM 923 O O . TRP A 1 119 ? 1.759 3.550 -16.577 1.00 95.31 119 TRP A O 1
ATOM 933 N N . HIS A 1 120 ? 1.731 5.143 -18.137 1.00 91.12 120 HIS A N 1
ATOM 934 C CA . HIS A 1 120 ? 0.278 5.273 -18.125 1.00 91.12 120 HIS A CA 1
ATOM 935 C C . HIS A 1 120 ? -0.432 4.370 -19.141 1.00 91.12 120 HIS A C 1
ATOM 937 O O . HIS A 1 120 ? -1.660 4.225 -19.056 1.00 91.12 120 HIS A O 1
ATOM 943 N N . ILE A 1 121 ? 0.313 3.692 -20.021 1.00 87.19 121 ILE A N 1
ATOM 944 C CA . ILE A 1 121 ? -0.214 2.876 -21.118 1.00 87.19 121 ILE A CA 1
ATOM 945 C C . ILE A 1 121 ? -0.705 1.516 -20.591 1.00 87.19 121 ILE A C 1
ATOM 947 O O . ILE A 1 121 ? 0.071 0.658 -20.169 1.00 87.19 121 ILE A O 1
ATOM 951 N N . LYS A 1 122 ? -2.031 1.304 -20.641 1.00 72.25 122 LYS A N 1
ATOM 952 C CA . LYS A 1 122 ? -2.724 0.114 -20.093 1.00 72.25 122 LYS A CA 1
ATOM 953 C C . LYS A 1 122 ? -2.540 -1.183 -20.901 1.00 72.25 122 LYS A C 1
ATOM 955 O O . LYS A 1 122 ? -2.936 -2.241 -20.420 1.00 72.25 122 LYS A O 1
ATOM 960 N N . LYS A 1 123 ? -1.994 -1.124 -22.120 1.00 73.25 123 LYS A N 1
ATOM 961 C CA . LYS A 1 123 ? -1.819 -2.304 -22.986 1.00 73.25 123 LYS A CA 1
ATOM 962 C C . LYS A 1 123 ? -0.674 -3.195 -22.490 1.00 73.25 123 LYS A C 1
ATOM 964 O O . LYS A 1 123 ? 0.202 -2.751 -21.748 1.00 73.25 123 LYS A O 1
ATOM 969 N N . THR A 1 124 ? -0.669 -4.457 -22.918 1.00 74.50 124 THR A N 1
ATOM 970 C CA . THR A 1 124 ? 0.502 -5.334 -22.797 1.00 74.50 124 THR A CA 1
ATOM 971 C C . THR A 1 124 ? 1.724 -4.640 -23.391 1.00 74.50 124 THR A C 1
ATOM 973 O O . THR A 1 124 ? 1.730 -4.293 -24.567 1.00 74.50 124 THR A O 1
ATOM 976 N N . ALA A 1 125 ? 2.746 -4.432 -22.565 1.00 85.38 125 ALA A N 1
ATOM 977 C CA . ALA A 1 125 ? 4.020 -3.866 -22.988 1.00 85.38 125 ALA A CA 1
ATOM 978 C C . ALA A 1 125 ? 4.972 -4.954 -23.489 1.00 85.38 125 ALA A C 1
ATOM 980 O O . ALA A 1 125 ? 4.969 -6.067 -22.938 1.00 85.38 125 ALA A O 1
ATOM 981 N N . SER A 1 126 ? 5.794 -4.602 -24.482 1.00 90.56 126 SER A N 1
ATOM 982 C CA . SER A 1 126 ? 6.910 -5.422 -24.950 1.00 90.56 126 SER A CA 1
ATOM 983 C C . SER A 1 126 ? 7.971 -5.583 -23.855 1.00 90.56 126 SER A C 1
ATOM 985 O O . SER A 1 126 ? 7.912 -4.940 -22.798 1.00 90.56 126 SER A O 1
ATOM 987 N N . ARG A 1 127 ? 8.947 -6.465 -24.081 1.00 90.19 127 ARG A N 1
ATOM 988 C CA . ARG A 1 127 ? 10.048 -6.675 -23.134 1.00 90.19 127 ARG A CA 1
ATOM 989 C C . ARG A 1 127 ? 10.873 -5.399 -22.957 1.00 90.19 127 ARG A C 1
ATOM 991 O O . ARG A 1 127 ? 11.246 -5.084 -21.832 1.00 90.19 127 ARG A O 1
ATOM 998 N N . GLU A 1 128 ? 11.090 -4.665 -24.038 1.00 91.56 128 GLU A N 1
ATOM 999 C CA . GLU A 1 128 ? 11.901 -3.449 -24.109 1.00 91.56 128 GLU A CA 1
ATOM 1000 C C . GLU A 1 128 ? 11.263 -2.333 -23.276 1.00 91.56 128 GLU A C 1
ATOM 1002 O O . GLU A 1 128 ? 11.923 -1.744 -22.424 1.00 91.56 128 GLU A O 1
ATOM 1007 N N . ILE A 1 129 ? 9.947 -2.124 -23.416 1.00 92.75 129 ILE A N 1
ATOM 1008 C CA . ILE A 1 129 ? 9.198 -1.159 -22.595 1.00 92.75 129 ILE A CA 1
ATOM 1009 C C . ILE A 1 129 ? 9.289 -1.528 -21.107 1.00 92.75 129 ILE A C 1
ATOM 1011 O O . ILE A 1 129 ? 9.575 -0.677 -20.268 1.00 92.75 129 ILE A O 1
ATOM 1015 N N . ARG A 1 130 ? 9.107 -2.809 -20.758 1.00 91.31 130 ARG A N 1
ATOM 1016 C CA . ARG A 1 130 ? 9.213 -3.259 -19.356 1.00 91.31 130 ARG A CA 1
ATOM 1017 C C . ARG A 1 130 ? 10.621 -3.080 -18.789 1.00 91.31 130 ARG A C 1
ATOM 1019 O O . ARG A 1 130 ? 10.765 -2.827 -17.596 1.00 91.31 130 ARG A O 1
ATOM 1026 N N . GLN A 1 131 ? 11.653 -3.239 -19.616 1.00 91.88 131 GLN A N 1
ATOM 1027 C CA . GLN A 1 131 ? 13.039 -2.990 -19.224 1.00 91.88 131 GLN A CA 1
ATOM 1028 C C . GLN A 1 131 ? 13.287 -1.497 -18.990 1.00 91.88 131 GLN A C 1
ATOM 1030 O O . GLN A 1 131 ? 13.880 -1.149 -17.970 1.00 91.88 131 GLN A O 1
ATOM 1035 N N . ALA A 1 132 ? 12.772 -0.627 -19.861 1.00 92.88 132 ALA A N 1
ATOM 1036 C CA . ALA A 1 132 ? 12.867 0.825 -19.708 1.00 92.88 132 ALA A CA 1
ATOM 1037 C C . ALA A 1 132 ? 12.142 1.340 -18.448 1.00 92.88 132 ALA A C 1
ATOM 1039 O O . ALA A 1 132 ? 12.615 2.261 -17.791 1.00 92.88 132 ALA A O 1
ATOM 1040 N N . GLU A 1 133 ? 11.033 0.709 -18.057 1.00 95.19 133 GLU A N 1
ATOM 1041 C CA . GLU A 1 133 ? 10.272 1.046 -16.843 1.00 95.19 133 GLU A CA 1
ATOM 1042 C C . GLU A 1 133 ? 10.873 0.468 -15.551 1.00 95.19 133 GLU A C 1
ATOM 1044 O O . GLU A 1 133 ? 10.487 0.868 -14.448 1.00 95.19 133 GLU A O 1
ATOM 1049 N N . GLN A 1 134 ? 11.818 -0.473 -15.655 1.00 94.94 134 GLN A N 1
ATOM 1050 C CA . GLN A 1 134 ? 12.374 -1.184 -14.503 1.00 94.94 134 GLN A CA 1
ATOM 1051 C C . GLN A 1 134 ? 12.986 -0.251 -13.438 1.00 94.94 134 GLN A C 1
ATOM 1053 O O . GLN A 1 134 ? 12.765 -0.507 -12.250 1.00 94.94 134 GLN A O 1
ATOM 1058 N N . PRO A 1 135 ? 13.726 0.824 -13.783 1.00 95.81 135 PRO A N 1
ATOM 1059 C CA . PRO A 1 135 ? 14.243 1.758 -12.786 1.00 95.81 135 PRO A CA 1
ATOM 1060 C C . PRO A 1 135 ? 13.134 2.419 -11.959 1.00 95.81 135 PRO A C 1
ATOM 1062 O O . PRO A 1 135 ? 13.261 2.523 -10.738 1.00 95.81 135 PRO A O 1
ATOM 1065 N N . LEU A 1 136 ? 12.022 2.810 -12.591 1.00 97.31 136 LEU A N 1
ATOM 1066 C CA . LEU A 1 136 ? 10.876 3.386 -11.888 1.00 97.31 136 LEU A CA 1
ATOM 1067 C C . LEU A 1 136 ? 10.162 2.333 -11.035 1.00 97.31 136 LEU A C 1
ATOM 1069 O O . LEU A 1 136 ? 9.866 2.592 -9.873 1.00 97.31 136 LEU A O 1
ATOM 1073 N N . GLU A 1 137 ? 9.968 1.115 -11.547 1.00 97.31 137 GLU A N 1
ATOM 1074 C CA . GLU A 1 137 ? 9.420 0.003 -10.758 1.00 97.31 137 GLU A CA 1
ATOM 1075 C C . GLU A 1 137 ? 10.252 -0.299 -9.503 1.00 97.31 137 GLU A C 1
ATOM 1077 O O . GLU A 1 137 ? 9.685 -0.577 -8.447 1.00 97.31 137 GLU A O 1
ATOM 1082 N N . LYS A 1 138 ? 11.586 -0.228 -9.587 1.00 97.19 138 LYS A N 1
ATOM 1083 C CA . LYS A 1 138 ? 12.473 -0.396 -8.424 1.00 97.19 138 LYS A CA 1
ATOM 1084 C C . LYS A 1 138 ? 12.259 0.708 -7.390 1.00 97.19 138 LYS A C 1
ATOM 1086 O O . LYS A 1 138 ? 12.128 0.405 -6.205 1.00 97.19 138 LYS A O 1
ATOM 1091 N N . LYS A 1 139 ? 12.153 1.969 -7.829 1.00 97.00 139 LYS A N 1
ATOM 1092 C CA . LYS A 1 139 ? 11.823 3.099 -6.942 1.00 97.00 139 LYS A CA 1
ATOM 1093 C C . LYS A 1 139 ? 10.465 2.889 -6.265 1.00 97.00 139 LYS A C 1
ATOM 1095 O O . LYS A 1 139 ? 10.370 3.020 -5.049 1.00 97.00 139 LYS A O 1
ATOM 1100 N N . VAL A 1 140 ? 9.447 2.476 -7.023 1.00 97.56 140 VAL A N 1
ATOM 1101 C CA . VAL A 1 140 ? 8.110 2.157 -6.494 1.00 97.56 140 VAL A CA 1
ATOM 1102 C C . VAL A 1 140 ? 8.176 1.053 -5.439 1.00 97.56 140 VAL A C 1
ATOM 1104 O O . VAL A 1 140 ? 7.608 1.214 -4.362 1.00 97.56 140 VAL A O 1
ATOM 1107 N N . SER A 1 141 ? 8.890 -0.048 -5.699 1.00 97.38 141 SER A N 1
ATOM 1108 C CA . SER A 1 141 ? 9.074 -1.113 -4.701 1.00 97.38 141 SER A CA 1
ATOM 1109 C C . SER A 1 141 ? 9.777 -0.614 -3.443 1.00 97.38 141 SER A C 1
ATOM 1111 O O . SER A 1 141 ? 9.399 -1.023 -2.350 1.00 97.38 141 SER A O 1
ATOM 1113 N N . GLY A 1 142 ? 10.773 0.265 -3.582 1.00 96.25 142 GLY A N 1
ATOM 1114 C CA . GLY A 1 142 ? 11.467 0.878 -2.450 1.00 96.25 142 GLY A CA 1
ATOM 1115 C C . GLY A 1 142 ? 10.517 1.684 -1.566 1.00 96.25 142 GLY A C 1
ATOM 1116 O O . GLY A 1 142 ? 10.441 1.430 -0.366 1.00 96.25 142 GLY A O 1
ATOM 1117 N N . VAL A 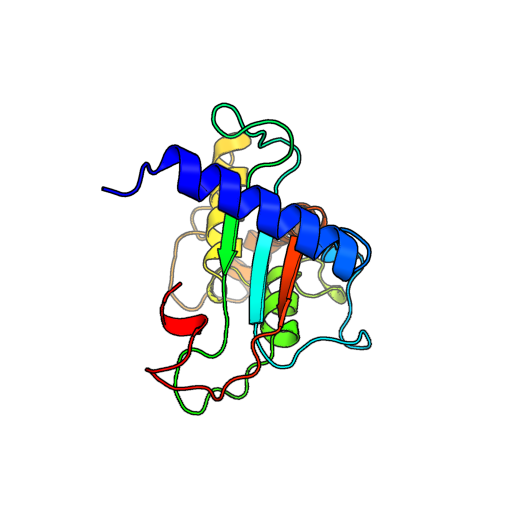1 143 ? 9.734 2.584 -2.171 1.00 96.06 143 VAL A N 1
ATOM 1118 C CA . VAL A 1 143 ? 8.752 3.411 -1.451 1.00 96.06 143 VAL A CA 1
ATOM 1119 C C . VAL A 1 143 ? 7.707 2.533 -0.764 1.00 96.06 143 VAL A C 1
ATOM 1121 O O . VAL A 1 143 ? 7.549 2.592 0.450 1.00 96.06 143 VAL A O 1
ATOM 1124 N N . MET A 1 144 ? 7.043 1.643 -1.505 1.00 96.31 144 MET A N 1
ATOM 1125 C CA . MET A 1 144 ? 6.012 0.763 -0.937 1.00 96.31 144 MET A CA 1
ATOM 1126 C C . MET A 1 144 ? 6.568 -0.209 0.107 1.00 96.31 144 MET A C 1
ATOM 1128 O O . MET A 1 144 ? 5.879 -0.563 1.061 1.00 96.31 144 MET A O 1
ATOM 1132 N N . GLY A 1 145 ? 7.815 -0.646 -0.072 1.00 96.69 145 GLY A N 1
ATOM 1133 C CA . GLY A 1 145 ? 8.557 -1.469 0.873 1.00 96.69 145 GLY A CA 1
ATOM 1134 C C . GLY A 1 145 ? 8.747 -0.788 2.224 1.00 96.69 145 GLY A C 1
ATOM 1135 O O . GLY A 1 145 ? 8.697 -1.468 3.249 1.00 96.69 145 GLY A O 1
ATOM 1136 N N . ALA A 1 146 ? 8.949 0.530 2.212 1.00 96.62 146 ALA A N 1
ATOM 1137 C CA . ALA A 1 146 ? 9.176 1.366 3.385 1.00 96.62 146 ALA A CA 1
ATOM 1138 C C . ALA A 1 146 ? 7.892 1.945 4.000 1.00 96.62 146 ALA A C 1
ATOM 1140 O O . ALA A 1 146 ? 7.947 2.448 5.116 1.00 96.62 146 ALA A O 1
ATOM 1141 N N . MET A 1 147 ? 6.742 1.845 3.330 1.00 97.75 147 MET A N 1
ATOM 1142 C CA . MET A 1 147 ? 5.468 2.288 3.896 1.00 97.75 147 MET A CA 1
ATOM 1143 C C . MET A 1 147 ? 5.061 1.409 5.093 1.00 97.75 147 MET A C 1
ATOM 1145 O O . MET A 1 147 ? 4.909 0.190 4.928 1.00 97.75 147 MET A O 1
ATOM 1149 N N . PRO A 1 148 ? 4.822 1.999 6.280 1.00 97.94 148 PRO A N 1
ATOM 1150 C CA . PRO A 1 148 ? 4.199 1.287 7.384 1.00 97.94 148 PRO A CA 1
ATOM 1151 C C . PRO A 1 148 ? 2.792 0.838 6.996 1.00 97.94 148 PRO A C 1
ATOM 1153 O O . PRO A 1 148 ? 2.024 1.606 6.410 1.00 97.94 148 PRO A O 1
ATOM 1156 N N . PHE A 1 149 ? 2.408 -0.377 7.370 1.00 98.00 149 PHE A N 1
ATOM 1157 C CA . PHE A 1 149 ? 1.035 -0.829 7.189 1.00 98.00 149 PHE A CA 1
ATOM 1158 C C . PHE A 1 149 ? 0.514 -1.683 8.341 1.00 98.00 149 PHE A C 1
ATOM 1160 O O . PHE A 1 149 ? 1.268 -2.319 9.082 1.00 98.00 149 PHE A O 1
ATOM 1167 N N . LEU A 1 150 ? -0.811 -1.686 8.463 1.00 97.44 150 LEU A N 1
ATOM 1168 C CA . LEU A 1 150 ? -1.593 -2.569 9.324 1.00 97.44 150 LEU A CA 1
ATOM 1169 C C . LEU A 1 150 ? -2.545 -3.396 8.464 1.00 97.44 150 LEU A C 1
ATOM 1171 O O . LEU A 1 150 ? -2.875 -3.012 7.339 1.00 97.44 150 LEU A O 1
ATOM 1175 N N . TRP A 1 151 ? -3.021 -4.516 8.998 1.00 95.31 151 TRP A N 1
ATOM 1176 C CA . TRP A 1 151 ? -4.083 -5.298 8.379 1.00 95.31 151 TRP A CA 1
ATOM 1177 C C . TRP A 1 151 ? -5.034 -5.840 9.437 1.00 95.31 151 TRP A C 1
ATOM 1179 O O . TRP A 1 151 ? -4.633 -6.119 10.566 1.00 95.31 151 TRP A O 1
ATOM 1189 N N . VAL A 1 152 ? -6.293 -6.008 9.052 1.00 93.12 152 VAL A N 1
ATOM 1190 C CA . VAL A 1 152 ? -7.301 -6.722 9.833 1.00 93.12 152 VAL A CA 1
ATOM 1191 C C . VAL A 1 152 ? -7.695 -7.982 9.076 1.00 93.12 152 VAL A C 1
ATOM 1193 O O . VAL A 1 15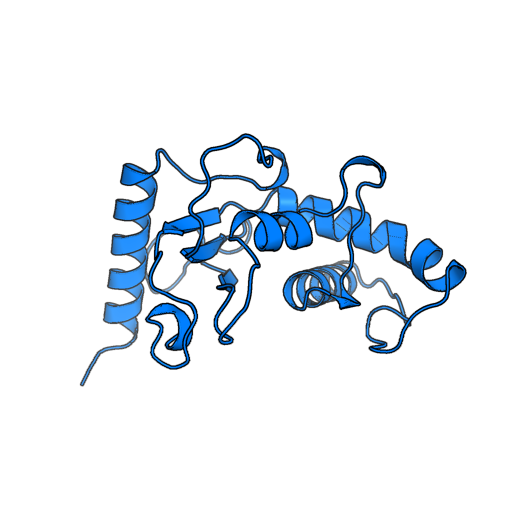2 ? -7.980 -7.932 7.875 1.00 93.12 152 VAL A O 1
ATOM 1196 N N . ALA A 1 153 ? -7.668 -9.117 9.772 1.00 90.69 153 ALA A N 1
ATOM 1197 C CA . ALA A 1 153 ? -8.175 -10.372 9.242 1.00 90.69 153 ALA A CA 1
ATOM 1198 C C . ALA A 1 153 ? -9.698 -10.282 9.134 1.00 90.69 153 ALA A C 1
ATOM 1200 O O . ALA A 1 153 ? -10.386 -9.975 10.107 1.00 90.69 153 ALA A O 1
ATOM 1201 N N . ILE A 1 154 ? -10.213 -10.532 7.939 1.00 87.56 154 ILE A N 1
ATOM 1202 C CA . ILE A 1 154 ? -11.641 -10.693 7.689 1.00 87.56 154 ILE A CA 1
ATOM 1203 C C . ILE A 1 154 ? -11.706 -11.892 6.765 1.00 87.56 154 ILE A C 1
ATOM 1205 O O . ILE A 1 154 ? -11.398 -11.736 5.589 1.00 87.56 154 ILE A O 1
ATOM 1209 N N . ASP A 1 155 ? -11.991 -13.077 7.301 1.00 81.94 155 ASP A N 1
ATOM 1210 C CA . ASP A 1 155 ? -11.882 -14.358 6.583 1.00 81.94 155 ASP A CA 1
ATOM 1211 C C . ASP A 1 155 ? -13.227 -14.879 6.046 1.00 81.94 155 ASP A C 1
ATOM 1213 O O . ASP A 1 155 ? -13.314 -16.011 5.564 1.00 81.94 155 ASP A O 1
ATOM 1217 N N . ASP A 1 156 ? -14.272 -14.042 6.049 1.00 77.62 156 ASP A N 1
ATOM 1218 C CA . ASP A 1 156 ? -15.566 -14.366 5.442 1.00 77.62 156 ASP A CA 1
ATOM 1219 C C . ASP A 1 156 ? -15.400 -14.809 3.971 1.00 77.62 156 ASP A C 1
ATOM 1221 O O . ASP A 1 156 ? -14.457 -14.381 3.285 1.00 77.62 156 ASP A O 1
ATOM 1225 N N . PRO A 1 157 ? -16.268 -15.700 3.459 1.00 70.69 157 PRO A N 1
ATOM 1226 C CA . PRO A 1 157 ? -16.200 -16.170 2.079 1.00 70.69 157 PRO A CA 1
ATOM 1227 C C . PRO A 1 157 ? -16.145 -15.032 1.052 1.00 70.69 157 PRO A C 1
ATOM 1229 O O . PRO A 1 157 ? -16.655 -13.936 1.274 1.00 70.69 157 PRO A O 1
ATOM 1232 N N . ALA A 1 158 ? -15.514 -15.286 -0.095 1.00 69.25 158 ALA A N 1
ATOM 1233 C CA . ALA A 1 158 ? -15.545 -14.341 -1.206 1.00 69.25 158 ALA A CA 1
ATOM 1234 C C . ALA A 1 158 ? -16.948 -14.344 -1.835 1.00 69.25 158 ALA A C 1
ATOM 1236 O O . ALA A 1 158 ? -17.320 -15.301 -2.516 1.00 69.25 158 ALA A O 1
ATOM 1237 N N . SER A 1 159 ? -17.720 -13.286 -1.607 1.00 64.31 159 SER A N 1
ATOM 1238 C CA . SER A 1 159 ? -19.051 -13.073 -2.181 1.00 64.31 159 SER A CA 1
ATOM 1239 C C . SER A 1 159 ? -19.324 -11.575 -2.347 1.00 64.31 159 SER A C 1
ATOM 1241 O O . SER A 1 159 ? -18.597 -10.739 -1.806 1.00 64.31 159 SER A O 1
ATOM 1243 N N . ARG A 1 160 ? -20.392 -11.231 -3.082 1.00 63.28 160 ARG A N 1
ATOM 1244 C CA . ARG A 1 160 ? -20.871 -9.840 -3.175 1.00 63.28 160 ARG A CA 1
ATOM 1245 C C . ARG A 1 160 ? -21.316 -9.287 -1.817 1.00 63.28 160 ARG A C 1
ATOM 1247 O O . ARG A 1 160 ? -21.222 -8.087 -1.609 1.00 63.28 160 ARG A O 1
ATOM 1254 N N . ASP A 1 161 ? -21.720 -10.171 -0.908 1.00 67.12 161 ASP A N 1
ATOM 1255 C CA . ASP A 1 161 ? -22.154 -9.845 0.455 1.00 67.12 161 ASP A CA 1
ATOM 1256 C C . ASP A 1 161 ? -20.993 -9.823 1.458 1.00 67.12 161 ASP A C 1
ATOM 1258 O O . ASP A 1 161 ? -21.205 -9.727 2.666 1.00 67.12 161 ASP A O 1
ATOM 1262 N N . SER A 1 162 ? -19.753 -9.955 0.978 1.00 67.19 162 SER A N 1
ATOM 1263 C CA . SER A 1 162 ? -18.589 -9.938 1.850 1.00 67.19 162 SER A CA 1
ATOM 1264 C C . SER A 1 162 ? -18.479 -8.599 2.573 1.00 67.19 162 SER A C 1
ATOM 1266 O O . SER A 1 162 ? -18.624 -7.541 1.959 1.00 67.19 162 SER A O 1
ATOM 1268 N N . LEU A 1 163 ? -18.100 -8.626 3.854 1.00 69.12 163 LEU A N 1
ATOM 1269 C CA . LEU A 1 163 ? -17.838 -7.405 4.631 1.00 69.12 163 LEU A CA 1
ATOM 1270 C C . LEU A 1 163 ? -16.739 -6.53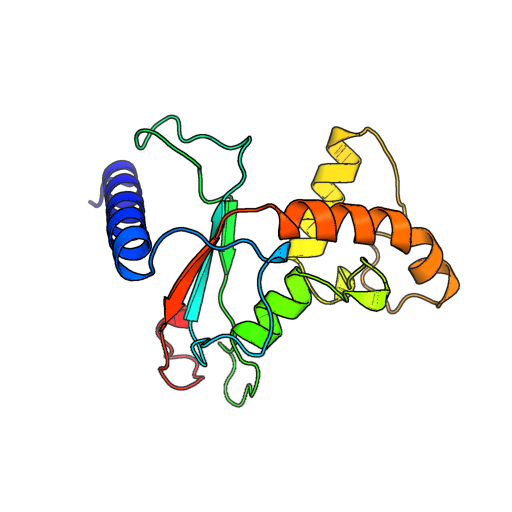8 3.995 1.00 69.12 163 LEU A C 1
ATOM 1272 O O . LEU A 1 163 ? -16.701 -5.324 4.180 1.00 69.12 163 LEU A O 1
ATOM 1276 N N . ARG A 1 164 ? -15.865 -7.154 3.193 1.00 78.75 164 ARG A N 1
ATOM 1277 C CA . ARG A 1 164 ? -14.838 -6.466 2.403 1.00 78.75 164 ARG A CA 1
ATOM 1278 C C . ARG A 1 164 ? -15.404 -5.677 1.214 1.00 78.75 164 ARG A C 1
ATOM 1280 O O . ARG A 1 164 ? -14.697 -4.825 0.693 1.00 78.75 164 ARG A O 1
ATOM 1287 N N . GLY A 1 165 ? -16.630 -5.957 0.769 1.00 61.75 165 GLY A N 1
ATOM 1288 C CA . GLY A 1 165 ? -17.296 -5.270 -0.345 1.00 61.75 165 GLY A CA 1
ATOM 1289 C C . GLY A 1 165 ? -17.811 -3.869 -0.006 1.00 61.75 165 GLY A C 1
ATOM 1290 O O . GLY A 1 165 ? -18.122 -3.106 -0.914 1.00 61.75 165 GLY A O 1
ATOM 1291 N N . PHE A 1 166 ? -17.861 -3.512 1.281 1.00 67.12 166 PHE A N 1
ATOM 1292 C CA . PHE A 1 166 ? -18.243 -2.175 1.748 1.00 67.12 166 PHE A CA 1
ATOM 1293 C C . PHE A 1 166 ? -17.090 -1.151 1.707 1.00 67.12 166 PHE A C 1
ATOM 1295 O O . PHE A 1 166 ? -17.279 -0.019 2.151 1.00 67.12 166 PHE A O 1
ATOM 1302 N N . ILE A 1 167 ? -15.904 -1.545 1.221 1.00 66.06 167 ILE A N 1
ATOM 1303 C CA . ILE A 1 167 ? -14.661 -0.748 1.226 1.00 66.06 167 ILE A CA 1
ATOM 1304 C C . ILE A 1 167 ? -14.259 -0.312 -0.180 1.00 66.06 167 ILE A C 1
ATOM 1306 O O . ILE A 1 167 ? -14.250 -1.173 -1.089 1.00 66.06 167 ILE A O 1
#